Protein AF-A0A1E3VJV7-F1 (afdb_monomer)

Secondary structure (DSSP, 8-state):
----TT----S-----TT--EE--GGG---HHHHHHHHHTT-EE---SEE--TT-TT--HHHHHHHHHHH--TTPPEE---SS--SSHHHHHHHHHHHHHHTT-----HHHHHHHS-----SS--SSSTTTHHHHHHHHHHHHHTT-

InterPro domains:
  IPR011330 Glycoside hydrolase/deacetylase, beta/alpha-barrel [SSF88713] (11-113)
  IPR050248 Polysaccharide deacetylase, ArnD subfamily [PTHR10587] (18-115)

Nearest PDB structures (foldseek):
  4m1b-assembly2_B  TM=9.681E-01  e=5.100E-05  Bacillus anthracis
  6hm9-assembly1_A  TM=9.323E-01  e=8.850E-04  Bacillus anthracis
  7bkf-assembly1_A  TM=9.443E-01  e=1.470E-03  Bacillus anthracis
  6hpa-assembly1_A  TM=9.318E-01  e=1.778E-03  Bacillus anthracis
  7ax7-assembly1_A  TM=8.873E-01  e=5.568E-03  uncultured bacterium

Radius of gyration: 17.85 Å; Cα contacts (8 Å, |Δi|>4): 142; chains: 1; bounding box: 50×50×34 Å

pLDDT: mean 84.99, std 18.43, range [36.88, 98.75]

Foldseek 3Di:
DDDDPPPDPDDDPDPDPDAAEDEDVVLADDLVRCVVCVVVNHDYDDFAQELVQLDLPQALCNSLCSCQVRDDQLGGYDADPPVSRNNPVVNCVNNVVVVVVVVDDDDDPVVSVVVDPDDDESGTDHNDHPHNVVVVVVVVVVVVVVD

Organism: NCBI:txid1774970

Mean predicted aligned error: 8.96 Å

Structure (mmCIF, N/CA/C/O backbone):
data_AF-A0A1E3VJV7-F1
#
_entry.id   AF-A0A1E3VJV7-F1
#
loop_
_atom_site.group_PDB
_atom_site.id
_atom_site.type_symbol
_atom_site.label_atom_id
_atom_site.label_alt_id
_atom_site.label_comp_id
_atom_site.label_asym_id
_atom_site.label_entity_id
_atom_site.label_seq_id
_atom_site.pdbx_PDB_ins_code
_atom_site.Cartn_x
_atom_site.Cartn_y
_atom_site.Cartn_z
_atom_site.occupancy
_atom_site.B_iso_or_equiv
_atom_site.auth_seq_id
_atom_site.auth_comp_id
_atom_site.auth_asym_id
_atom_site.auth_atom_id
_atom_site.pdbx_PDB_model_num
ATOM 1 N N . MET A 1 1 ? 33.283 9.621 -15.900 1.00 36.88 1 MET A N 1
ATOM 2 C CA . MET A 1 1 ? 33.345 8.891 -14.614 1.00 36.88 1 MET A CA 1
ATOM 3 C C . MET A 1 1 ? 31.935 8.811 -14.047 1.00 36.88 1 MET A C 1
ATOM 5 O O . MET A 1 1 ? 31.401 9.832 -13.629 1.00 36.88 1 MET A O 1
ATOM 9 N N . ALA A 1 2 ? 31.288 7.648 -14.140 1.00 39.25 2 ALA A N 1
ATOM 10 C CA . ALA A 1 2 ? 29.949 7.443 -13.594 1.00 39.25 2 ALA A CA 1
ATOM 11 C C . ALA A 1 2 ? 30.058 7.299 -12.070 1.00 39.25 2 ALA A C 1
ATOM 13 O O . ALA A 1 2 ? 30.738 6.399 -11.583 1.00 39.25 2 ALA A O 1
ATOM 14 N N . LYS A 1 3 ? 29.441 8.212 -11.316 1.00 41.03 3 LYS A N 1
ATOM 15 C CA . LYS A 1 3 ? 29.332 8.079 -9.861 1.00 41.03 3 LYS A CA 1
ATOM 16 C C . LYS A 1 3 ? 2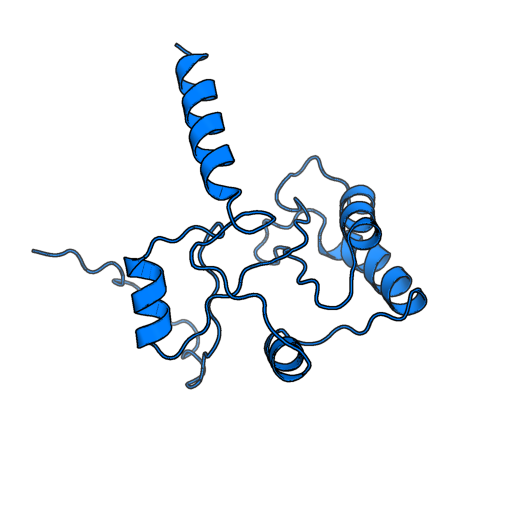8.334 6.956 -9.573 1.00 41.03 3 LYS A C 1
ATOM 18 O O . LYS A 1 3 ? 27.160 7.084 -9.905 1.00 41.03 3 LYS A O 1
ATOM 23 N N . SER A 1 4 ? 28.833 5.855 -9.018 1.00 46.75 4 SER A N 1
ATOM 24 C CA . SER A 1 4 ? 28.026 4.751 -8.494 1.00 46.75 4 SER A CA 1
ATOM 25 C C . SER A 1 4 ? 27.068 5.280 -7.423 1.00 46.75 4 SER A C 1
ATOM 27 O O . SER A 1 4 ? 27.500 5.938 -6.478 1.00 46.75 4 SER A O 1
ATOM 29 N N . CYS A 1 5 ? 25.772 5.002 -7.574 1.00 56.25 5 CYS A N 1
ATOM 30 C CA . CYS A 1 5 ? 24.733 5.393 -6.617 1.00 56.25 5 CYS A CA 1
ATOM 31 C C . CYS A 1 5 ? 24.672 4.489 -5.371 1.00 56.25 5 CYS A C 1
ATOM 33 O O . CYS A 1 5 ? 23.790 4.682 -4.543 1.00 56.25 5 CYS A O 1
ATOM 35 N N . ALA A 1 6 ? 25.576 3.515 -5.228 1.00 55.53 6 ALA A N 1
ATOM 36 C CA . ALA A 1 6 ? 25.526 2.512 -4.161 1.00 55.53 6 ALA A CA 1
ATOM 37 C C . ALA A 1 6 ? 26.739 2.562 -3.214 1.00 55.53 6 ALA A C 1
ATOM 39 O O . ALA A 1 6 ? 27.137 1.544 -2.656 1.00 55.53 6 ALA A O 1
ATOM 40 N 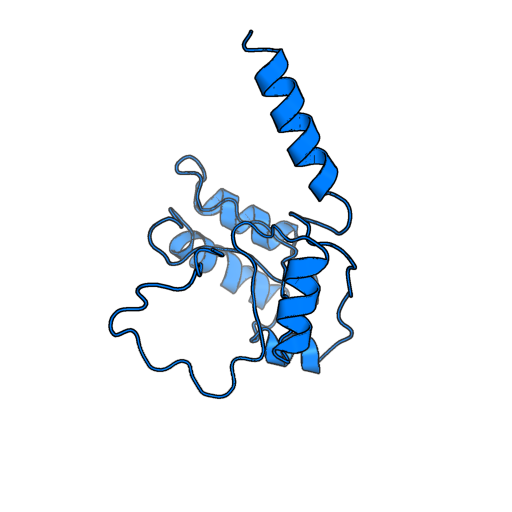N . ALA A 1 7 ? 27.370 3.725 -3.040 1.00 44.44 7 ALA A N 1
ATOM 41 C CA . ALA A 1 7 ? 28.451 3.863 -2.069 1.00 44.44 7 ALA A CA 1
ATOM 42 C C . ALA A 1 7 ? 27.876 4.197 -0.682 1.00 44.44 7 ALA A C 1
ATOM 44 O O . ALA A 1 7 ? 27.385 5.307 -0.476 1.00 44.44 7 ALA A O 1
ATOM 45 N N . ASN A 1 8 ? 28.002 3.230 0.236 1.00 44.34 8 ASN A N 1
ATOM 46 C CA . ASN A 1 8 ? 27.685 3.243 1.676 1.00 44.34 8 ASN A CA 1
ATOM 47 C C . ASN A 1 8 ? 26.370 2.557 2.083 1.00 44.34 8 ASN A C 1
ATOM 49 O O . ASN A 1 8 ? 25.504 3.164 2.708 1.00 44.34 8 ASN A O 1
ATOM 53 N N . LEU A 1 9 ? 26.266 1.253 1.813 1.00 50.75 9 LEU A N 1
ATOM 54 C CA . LEU A 1 9 ? 25.499 0.349 2.675 1.00 50.75 9 LEU A CA 1
ATOM 55 C C . LEU A 1 9 ? 26.442 -0.119 3.794 1.00 50.75 9 LEU A C 1
ATOM 57 O O . LEU A 1 9 ? 27.119 -1.134 3.663 1.00 50.75 9 LEU A O 1
ATOM 61 N N . ALA A 1 10 ? 26.567 0.684 4.850 1.00 47.00 10 ALA A N 1
ATOM 62 C CA . ALA A 1 10 ? 27.172 0.217 6.093 1.00 47.00 10 ALA A CA 1
ATOM 63 C C . ALA A 1 10 ? 26.252 -0.848 6.715 1.00 47.00 10 ALA A C 1
ATOM 65 O O . ALA A 1 10 ? 25.040 -0.653 6.721 1.00 47.00 10 ALA A O 1
ATOM 66 N N . GLU A 1 11 ? 26.849 -1.956 7.168 1.00 48.31 11 GLU A N 1
ATOM 67 C CA . GLU A 1 11 ? 26.302 -3.054 7.990 1.00 48.31 11 GLU A CA 1
ATOM 68 C C . GLU A 1 11 ? 24.795 -2.988 8.293 1.00 48.31 11 GLU A C 1
ATOM 70 O O . GLU A 1 11 ? 24.347 -2.696 9.402 1.00 48.31 11 GLU A O 1
ATOM 75 N N . HIS A 1 12 ? 23.988 -3.317 7.294 1.00 52.16 12 HIS A N 1
ATOM 76 C CA . HIS A 1 12 ? 22.587 -3.652 7.484 1.00 52.16 12 HIS A CA 1
ATOM 77 C C . HIS A 1 12 ? 22.393 -5.081 7.006 1.00 52.16 12 HIS A C 1
ATOM 79 O O . HIS A 1 12 ? 23.048 -5.487 6.046 1.00 52.16 12 HIS A O 1
ATOM 85 N N . ALA A 1 13 ? 21.567 -5.824 7.755 1.00 56.09 13 ALA A N 1
ATOM 86 C CA . ALA A 1 13 ? 21.289 -7.249 7.604 1.00 56.09 13 ALA A CA 1
ATOM 87 C C . ALA A 1 13 ? 21.461 -7.707 6.156 1.00 56.09 13 ALA A C 1
ATOM 89 O O . ALA A 1 13 ? 20.866 -7.108 5.257 1.00 56.09 13 ALA A 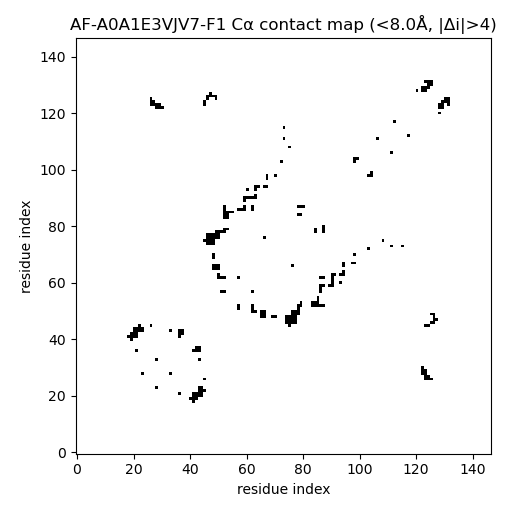O 1
ATOM 90 N N . THR A 1 14 ? 22.290 -8.735 5.956 1.00 52.53 14 THR A N 1
ATOM 91 C CA . THR A 1 14 ? 22.449 -9.399 4.663 1.00 52.53 14 THR A CA 1
ATOM 92 C C . THR A 1 14 ? 21.071 -9.524 4.017 1.00 52.53 14 THR A C 1
ATOM 94 O O . THR A 1 14 ? 20.176 -10.106 4.644 1.00 52.53 14 THR A O 1
ATOM 97 N N . PRO A 1 15 ? 20.849 -8.912 2.834 1.00 58.41 15 PRO A N 1
ATOM 98 C CA . PRO A 1 15 ? 19.601 -9.085 2.117 1.00 58.41 15 PRO A CA 1
ATOM 99 C C . PRO A 1 15 ? 19.327 -10.581 2.043 1.00 58.41 15 PRO A C 1
ATOM 101 O O . PRO A 1 15 ? 20.222 -11.349 1.697 1.00 58.41 15 PRO A O 1
ATOM 104 N N . GLN A 1 16 ? 18.131 -10.997 2.456 1.00 58.41 16 GLN A N 1
ATOM 105 C CA . GLN A 1 16 ? 17.713 -12.381 2.271 1.00 58.41 16 GLN A CA 1
ATOM 106 C C . GLN A 1 16 ? 17.944 -12.733 0.801 1.00 58.41 16 GLN A C 1
ATOM 108 O O . GLN A 1 16 ? 17.568 -11.950 -0.071 1.00 58.41 16 GLN A O 1
ATOM 113 N N . GLU A 1 17 ? 18.604 -13.863 0.553 1.00 58.34 17 GLU A N 1
ATOM 114 C CA . GLU A 1 17 ? 19.166 -14.230 -0.757 1.00 58.34 17 GLU A CA 1
ATOM 115 C C . GLU A 1 17 ? 18.110 -14.314 -1.886 1.00 58.34 17 GLU A C 1
ATOM 117 O O . GLU A 1 17 ? 18.479 -14.369 -3.050 1.00 58.34 17 GLU A O 1
ATOM 122 N N . ASP A 1 18 ? 16.812 -14.200 -1.572 1.00 76.12 18 ASP A N 1
ATOM 123 C CA . ASP A 1 18 ? 15.694 -14.328 -2.513 1.00 76.12 18 ASP A CA 1
ATOM 124 C C . ASP A 1 18 ? 14.674 -13.167 -2.426 1.00 76.12 18 ASP A C 1
ATOM 126 O O . ASP A 1 18 ? 13.459 -13.374 -2.339 1.00 76.12 18 ASP A O 1
ATOM 130 N N . LEU A 1 19 ? 15.126 -11.907 -2.427 1.00 87.00 19 LEU A N 1
ATOM 131 C CA . LEU A 1 19 ? 14.204 -10.770 -2.577 1.00 87.00 19 LEU A CA 1
ATOM 132 C C . LEU A 1 19 ? 13.593 -10.761 -3.985 1.00 87.00 19 LEU A C 1
ATOM 134 O O . LEU A 1 19 ? 14.227 -10.306 -4.931 1.00 87.00 19 LEU A O 1
ATOM 138 N N . THR A 1 20 ? 12.340 -11.198 -4.109 1.00 93.12 20 THR A N 1
ATOM 139 C CA . THR A 1 20 ? 11.612 -11.294 -5.391 1.00 93.12 20 THR A CA 1
ATOM 140 C C . THR A 1 20 ? 10.705 -10.100 -5.687 1.00 93.12 20 THR A C 1
ATOM 142 O O . THR A 1 20 ? 10.220 -9.953 -6.807 1.00 93.12 20 THR A O 1
ATOM 145 N N . LEU A 1 21 ? 10.462 -9.224 -4.709 1.00 95.50 21 LEU A N 1
ATOM 146 C CA . LEU A 1 21 ? 9.556 -8.080 -4.835 1.00 95.50 21 LEU A CA 1
ATOM 147 C C . LEU A 1 21 ? 10.293 -6.773 -4.538 1.00 95.50 21 LEU A C 1
ATOM 149 O O . LEU A 1 21 ? 11.059 -6.683 -3.580 1.00 95.50 21 LEU A O 1
ATOM 153 N N . MET A 1 22 ? 10.002 -5.734 -5.317 1.00 95.75 22 MET A N 1
ATOM 154 C CA . MET A 1 22 ? 10.571 -4.398 -5.155 1.00 95.75 22 MET A CA 1
ATOM 155 C C . MET A 1 22 ? 9.475 -3.339 -5.234 1.00 95.75 22 MET A C 1
ATOM 157 O O . MET A 1 22 ? 8.571 -3.422 -6.058 1.00 95.75 22 MET A O 1
ATOM 161 N N . ARG A 1 23 ? 9.565 -2.289 -4.416 1.00 95.56 23 ARG A N 1
ATOM 162 C CA . ARG A 1 23 ? 8.690 -1.113 -4.512 1.00 95.56 23 ARG A CA 1
ATOM 163 C C . ARG A 1 23 ? 9.537 0.135 -4.684 1.00 95.56 23 ARG A C 1
ATOM 165 O O . ARG A 1 23 ? 10.411 0.415 -3.866 1.00 95.56 23 ARG A O 1
ATOM 172 N N . PHE A 1 24 ? 9.261 0.909 -5.730 1.00 95.19 24 PHE A N 1
ATOM 173 C CA . PHE A 1 24 ? 9.984 2.154 -5.957 1.00 95.19 24 PHE A CA 1
ATOM 174 C C . PHE A 1 24 ? 9.650 3.201 -4.887 1.00 95.19 24 PHE A C 1
ATOM 176 O O . PHE A 1 24 ? 8.477 3.368 -4.530 1.00 95.19 24 PHE A O 1
ATOM 183 N N . PRO A 1 25 ? 10.644 3.977 -4.416 1.00 92.69 25 PRO A N 1
ATOM 184 C CA . PRO A 1 25 ? 10.387 5.165 -3.616 1.00 92.69 25 PRO A CA 1
ATOM 185 C C . PRO A 1 25 ? 9.385 6.087 -4.316 1.00 92.69 25 PRO A C 1
ATOM 187 O O . PRO A 1 25 ? 9.498 6.351 -5.514 1.00 92.69 25 PRO A O 1
ATOM 190 N N . TYR A 1 26 ? 8.404 6.580 -3.558 1.00 89.19 26 TYR A N 1
ATOM 191 C CA . TYR A 1 26 ? 7.315 7.430 -4.058 1.00 89.19 26 TYR A CA 1
ATOM 192 C C . TYR A 1 26 ? 6.440 6.798 -5.157 1.00 89.19 26 TYR A C 1
ATOM 194 O O . TYR A 1 26 ? 5.673 7.520 -5.787 1.00 89.19 26 TYR A O 1
ATOM 202 N N . GLY A 1 27 ? 6.570 5.491 -5.429 1.00 91.19 27 GLY A N 1
ATOM 203 C CA . GLY A 1 27 ? 5.902 4.847 -6.565 1.00 91.19 27 GLY A CA 1
ATOM 204 C C . GLY A 1 27 ? 6.358 5.414 -7.911 1.00 91.19 27 GLY A C 1
ATOM 205 O O . GLY A 1 27 ? 5.613 5.381 -8.889 1.00 91.19 27 GLY A O 1
ATOM 206 N N . TRP A 1 28 ? 7.558 6.008 -7.972 1.00 90.94 28 TRP A N 1
ATOM 207 C CA . TRP A 1 28 ? 8.044 6.672 -9.177 1.00 90.94 28 TRP A CA 1
ATOM 208 C C . TRP A 1 28 ? 9.118 5.851 -9.874 1.00 90.94 28 TRP A C 1
ATOM 210 O O . TRP A 1 28 ? 10.119 5.460 -9.277 1.00 90.94 28 TRP A O 1
ATOM 220 N N . CYS A 1 29 ? 8.922 5.624 -11.168 1.00 91.38 29 CYS A N 1
ATOM 221 C CA . CYS A 1 29 ? 9.835 4.859 -11.997 1.00 91.38 29 CYS A CA 1
ATOM 222 C C . CYS A 1 29 ? 9.826 5.375 -13.438 1.00 91.38 29 CYS A C 1
ATOM 224 O O . CYS A 1 29 ? 8.967 6.162 -13.838 1.00 91.38 29 CYS A O 1
ATOM 226 N N . ASN A 1 30 ? 10.795 4.916 -14.222 1.00 91.31 30 ASN A N 1
ATOM 227 C CA . ASN A 1 30 ? 10.821 5.050 -15.672 1.00 91.31 30 ASN A CA 1
ATOM 228 C C . ASN A 1 30 ? 11.148 3.690 -16.309 1.00 91.31 30 ASN A C 1
ATOM 230 O O . ASN A 1 30 ? 11.442 2.722 -15.607 1.00 91.31 30 ASN A O 1
ATOM 234 N N . ALA A 1 31 ? 11.126 3.617 -17.641 1.00 92.25 31 ALA A N 1
ATOM 235 C CA . ALA A 1 31 ? 11.388 2.369 -18.361 1.00 92.25 31 ALA A CA 1
ATOM 236 C C . ALA A 1 31 ? 12.739 1.734 -17.985 1.00 92.25 31 ALA A C 1
ATOM 238 O O . ALA A 1 31 ? 12.825 0.525 -17.797 1.00 92.25 31 ALA A O 1
ATOM 239 N N . LYS A 1 32 ? 13.787 2.549 -17.797 1.00 94.81 32 LYS A N 1
ATOM 240 C CA . LYS A 1 32 ? 15.117 2.052 -17.425 1.00 94.81 32 LYS A CA 1
ATOM 241 C C . LYS A 1 32 ? 15.124 1.430 -16.028 1.00 94.81 32 LYS A C 1
ATOM 243 O O . LYS A 1 32 ? 15.742 0.390 -15.834 1.00 94.81 32 LYS A O 1
ATOM 248 N N . SER A 1 33 ? 14.465 2.058 -15.055 1.00 94.50 33 SER A N 1
ATOM 249 C CA . SER A 1 33 ? 14.410 1.519 -13.696 1.00 94.50 33 SER A CA 1
ATOM 250 C C . SER A 1 33 ? 13.529 0.272 -13.611 1.00 94.50 33 SER A C 1
ATOM 252 O O . SER A 1 33 ? 13.881 -0.649 -12.887 1.00 94.50 33 SER A O 1
ATOM 254 N N . LEU A 1 34 ? 12.425 0.217 -14.367 1.00 94.56 34 LEU A N 1
ATOM 255 C CA . LEU A 1 34 ? 11.595 -0.989 -14.474 1.00 94.56 34 LEU A CA 1
ATOM 256 C C . LEU A 1 34 ? 12.374 -2.158 -15.085 1.00 94.56 34 LEU A C 1
ATOM 258 O O . LEU A 1 34 ? 12.339 -3.248 -14.527 1.00 94.56 34 LEU A O 1
ATOM 262 N N . SER A 1 35 ? 13.128 -1.912 -16.165 1.00 94.69 35 SER A N 1
ATOM 263 C CA . SER A 1 35 ? 14.010 -2.925 -16.763 1.00 94.69 35 SER A CA 1
ATOM 264 C C . SER A 1 35 ? 15.008 -3.457 -15.744 1.00 94.69 35 SER A C 1
ATOM 266 O O . SER A 1 35 ? 15.128 -4.660 -15.598 1.00 94.69 35 SER A O 1
ATOM 268 N N . ALA A 1 36 ? 15.656 -2.580 -14.972 1.00 95.62 36 ALA A N 1
ATOM 269 C CA . ALA A 1 36 ? 16.633 -3.009 -13.973 1.00 95.62 36 ALA A CA 1
ATOM 270 C C . ALA A 1 36 ? 16.030 -3.907 -12.876 1.00 95.62 36 ALA A C 1
ATOM 272 O O . ALA A 1 36 ? 16.699 -4.821 -12.406 1.00 95.62 36 ALA A O 1
ATOM 273 N N . VAL A 1 37 ? 14.778 -3.661 -12.468 1.00 95.19 37 VAL A N 1
ATOM 274 C CA . VAL A 1 37 ? 14.059 -4.526 -11.515 1.00 95.19 37 VAL A CA 1
ATOM 275 C C . VAL A 1 37 ? 13.742 -5.883 -12.151 1.00 95.19 37 VAL A C 1
ATOM 277 O O . VAL A 1 37 ? 13.964 -6.912 -11.520 1.00 95.19 37 VAL A O 1
ATOM 280 N N . ALA A 1 38 ? 13.304 -5.900 -13.412 1.00 92.88 38 ALA A N 1
ATOM 281 C CA . ALA A 1 38 ? 13.052 -7.143 -14.141 1.00 92.88 38 ALA A CA 1
ATOM 282 C C . ALA A 1 38 ? 14.337 -7.964 -14.366 1.00 92.88 38 ALA A C 1
ATOM 284 O O . ALA A 1 38 ? 14.337 -9.170 -14.136 1.00 92.88 38 ALA A O 1
ATOM 285 N N . ASP A 1 39 ? 15.443 -7.312 -14.741 1.00 95.56 39 ASP A N 1
ATOM 286 C CA . ASP A 1 39 ? 16.758 -7.939 -14.944 1.00 95.56 39 ASP A CA 1
ATOM 287 C C . ASP A 1 39 ? 17.313 -8.545 -13.642 1.00 95.56 39 ASP A C 1
ATOM 289 O O . ASP A 1 39 ? 18.063 -9.518 -13.675 1.00 95.56 39 ASP A O 1
ATOM 293 N N . ALA A 1 40 ? 16.918 -7.996 -12.488 1.00 93.75 40 ALA A N 1
ATOM 294 C CA . ALA A 1 40 ? 17.229 -8.537 -11.167 1.00 93.75 40 ALA A CA 1
ATOM 295 C C . ALA A 1 40 ? 16.308 -9.701 -10.745 1.00 93.75 40 ALA A C 1
ATOM 297 O O . ALA A 1 40 ? 16.414 -10.179 -9.618 1.00 93.75 40 ALA A O 1
ATOM 298 N N . GLY A 1 41 ? 15.388 -10.145 -11.610 1.00 93.38 41 GLY A N 1
ATOM 299 C CA . GLY A 1 41 ? 14.430 -11.210 -11.303 1.00 93.38 41 GLY A CA 1
ATOM 300 C C . GLY A 1 41 ? 13.322 -10.786 -10.335 1.00 93.38 41 GLY A C 1
ATOM 301 O O . GLY A 1 41 ? 12.701 -11.639 -9.703 1.00 93.38 41 GLY A O 1
ATOM 302 N N . GLN A 1 42 ? 13.079 -9.480 -10.194 1.00 95.00 42 GLN A N 1
ATOM 303 C CA . GLN A 1 42 ? 12.119 -8.929 -9.241 1.00 95.00 42 GLN A CA 1
ATOM 304 C C . GLN A 1 42 ? 10.846 -8.420 -9.921 1.00 95.00 42 GLN A C 1
ATOM 306 O O . GLN A 1 42 ? 10.853 -7.973 -11.069 1.00 95.00 42 GLN A O 1
ATOM 311 N N . LEU A 1 43 ? 9.746 -8.405 -9.168 1.00 94.44 43 LEU A N 1
ATOM 312 C CA . LEU A 1 43 ? 8.497 -7.756 -9.560 1.00 94.44 43 LEU A CA 1
ATOM 313 C C . LEU A 1 43 ? 8.358 -6.391 -8.885 1.00 94.44 43 LEU A C 1
ATOM 315 O O . LEU A 1 43 ? 8.453 -6.271 -7.662 1.00 94.44 43 LEU A O 1
ATOM 319 N N . ALA A 1 44 ? 8.091 -5.358 -9.686 1.00 95.81 44 ALA A N 1
ATOM 320 C CA . ALA A 1 44 ? 7.775 -4.026 -9.186 1.00 95.81 44 ALA A CA 1
ATOM 321 C C . ALA A 1 44 ? 6.323 -3.976 -8.678 1.00 95.81 44 ALA A C 1
ATOM 323 O O . ALA A 1 44 ? 5.384 -4.103 -9.461 1.00 95.81 44 ALA A O 1
ATOM 324 N N . ILE A 1 45 ? 6.136 -3.759 -7.375 1.00 96.62 45 ILE A N 1
ATOM 325 C CA . ILE A 1 45 ? 4.830 -3.778 -6.711 1.00 96.62 45 ILE A CA 1
ATOM 326 C C . ILE A 1 45 ? 4.380 -2.369 -6.332 1.00 96.62 45 ILE A C 1
ATOM 328 O O . ILE A 1 45 ? 5.001 -1.687 -5.510 1.00 96.62 45 ILE A O 1
ATOM 332 N N . GLN A 1 46 ? 3.239 -1.982 -6.893 1.00 95.56 46 GLN A N 1
ATOM 333 C CA . GLN A 1 46 ? 2.509 -0.759 -6.574 1.00 95.56 46 GLN A CA 1
ATOM 334 C C . GLN A 1 46 ? 1.467 -1.015 -5.470 1.00 95.56 46 GLN A C 1
ATOM 336 O O . GLN A 1 46 ? 1.665 -1.869 -4.601 1.00 95.56 46 GLN A O 1
ATOM 341 N N . TRP A 1 47 ? 0.410 -0.214 -5.433 1.00 96.12 47 TRP A N 1
ATOM 342 C CA . TRP A 1 47 ? -0.696 -0.320 -4.490 1.00 96.12 47 TRP A CA 1
ATOM 343 C C . TRP A 1 47 ? -1.966 0.255 -5.123 1.00 96.12 47 TRP A C 1
ATOM 345 O O . TRP A 1 47 ? -1.884 0.953 -6.132 1.00 96.12 47 TRP A O 1
ATOM 355 N N . ASP A 1 48 ? -3.106 0.003 -4.489 1.00 93.31 48 ASP A N 1
ATOM 356 C CA . ASP A 1 48 ? -4.426 0.467 -4.927 1.00 93.31 48 ASP A CA 1
ATOM 357 C C . ASP A 1 48 ? -4.971 1.536 -3.975 1.00 93.31 48 ASP A C 1
ATOM 359 O O . ASP A 1 48 ? -5.524 2.547 -4.396 1.00 93.31 48 ASP A O 1
ATOM 363 N N . ILE A 1 49 ? -4.777 1.343 -2.665 1.00 95.56 49 ILE A N 1
ATOM 364 C CA . ILE A 1 49 ? -5.391 2.183 -1.631 1.00 95.56 49 ILE A CA 1
ATOM 365 C C . ILE A 1 49 ? -4.321 3.003 -0.915 1.00 95.56 49 ILE A C 1
ATOM 367 O O . ILE A 1 49 ? -3.537 2.474 -0.121 1.00 95.56 49 ILE A O 1
ATOM 371 N N . VAL A 1 50 ? -4.329 4.317 -1.151 1.00 95.19 50 VAL A N 1
ATOM 372 C CA . VAL A 1 50 ? -3.441 5.282 -0.491 1.00 95.19 50 VAL A CA 1
ATOM 373 C C . VAL A 1 50 ? -4.023 5.725 0.848 1.00 95.19 50 VAL A C 1
ATOM 375 O O . VAL A 1 50 ? -5.061 6.379 0.902 1.00 95.19 50 VAL A O 1
ATOM 378 N N . THR A 1 51 ? -3.332 5.420 1.950 1.00 95.81 51 THR A N 1
ATOM 379 C CA . THR A 1 51 ? -3.785 5.822 3.297 1.00 95.81 51 THR A CA 1
ATOM 380 C 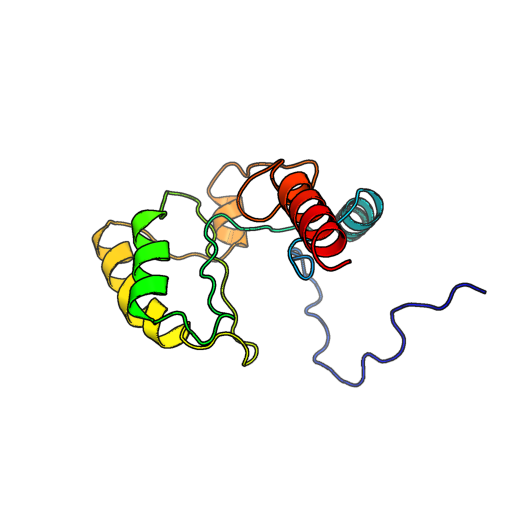C . THR A 1 51 ? -3.639 7.315 3.576 1.00 95.81 51 THR A C 1
ATOM 382 O O . THR A 1 51 ? -4.396 7.856 4.378 1.00 95.81 51 THR A O 1
ATOM 385 N N . GLY A 1 52 ? -2.654 7.977 2.958 1.00 94.06 52 GLY A N 1
ATOM 386 C CA . GLY A 1 52 ? -2.293 9.363 3.270 1.00 94.06 52 GLY A CA 1
ATOM 387 C C . GLY A 1 52 ? -1.652 9.534 4.653 1.00 94.06 52 GLY A C 1
ATOM 388 O O . GLY A 1 52 ? -1.549 10.655 5.145 1.00 94.06 52 GLY A O 1
ATOM 389 N N . ASP A 1 53 ? -1.202 8.443 5.279 1.00 96.44 53 ASP A N 1
ATOM 390 C CA . ASP A 1 53 ? -0.654 8.428 6.635 1.00 96.44 53 ASP A CA 1
ATOM 391 C C . ASP A 1 53 ? 0.602 9.287 6.909 1.00 96.44 53 ASP A C 1
ATOM 393 O O . ASP A 1 53 ? 0.858 9.529 8.097 1.00 96.44 53 ASP A O 1
ATOM 397 N N . PRO A 1 54 ? 1.360 9.822 5.918 1.00 94.81 54 PRO A N 1
ATOM 398 C CA . PRO A 1 54 ? 2.412 10.792 6.211 1.00 94.81 54 PRO A CA 1
ATOM 399 C C . PRO A 1 54 ? 1.884 12.182 6.586 1.00 94.81 54 PRO A C 1
ATOM 401 O O . PRO A 1 54 ? 2.640 12.979 7.146 1.00 94.81 54 PRO A O 1
ATOM 404 N N . ASP A 1 55 ? 0.621 12.499 6.274 1.00 95.44 55 ASP A N 1
ATOM 405 C CA . ASP A 1 55 ? 0.002 13.781 6.619 1.00 95.44 55 ASP A CA 1
ATOM 406 C C . ASP A 1 55 ? -0.316 13.839 8.130 1.00 95.44 55 ASP A C 1
ATOM 408 O O . ASP A 1 55 ? -1.177 13.094 8.610 1.00 95.44 55 ASP A O 1
ATOM 412 N N . PRO A 1 56 ? 0.327 14.735 8.908 1.00 92.25 56 PRO A N 1
ATOM 413 C CA . PRO A 1 56 ? 0.071 14.858 10.342 1.00 92.25 56 PRO A CA 1
ATOM 414 C C . PRO A 1 56 ? -1.341 15.355 10.684 1.00 92.25 56 PRO A C 1
ATOM 416 O O . PRO A 1 56 ? -1.780 15.169 11.817 1.00 92.25 56 PRO A O 1
ATOM 419 N N . GLY A 1 57 ? -2.059 15.971 9.740 1.00 95.38 57 GLY A N 1
ATOM 420 C CA . GLY A 1 57 ? -3.442 16.414 9.927 1.00 95.38 57 GLY A CA 1
ATOM 421 C C . GLY A 1 57 ? -4.484 15.307 9.733 1.00 95.38 57 GLY A C 1
ATOM 422 O O . GLY A 1 57 ? -5.672 15.523 9.993 1.00 95.38 57 GLY A O 1
ATOM 423 N N . LEU A 1 58 ? -4.079 14.122 9.268 1.00 96.50 58 LEU A N 1
ATOM 424 C CA . LEU A 1 58 ? -5.000 13.041 8.941 1.00 96.50 58 LEU A CA 1
ATOM 425 C C . LEU A 1 58 ? -5.252 12.145 10.159 1.00 96.50 58 LEU A C 1
ATOM 427 O O . LEU A 1 58 ? -4.348 11.485 10.666 1.00 96.50 58 LEU A O 1
ATOM 431 N N . SER A 1 59 ? -6.496 12.105 10.641 1.00 98.00 59 SER A N 1
ATOM 432 C CA . SER A 1 59 ? -6.857 11.294 11.809 1.00 98.00 59 SER A CA 1
ATOM 433 C C . SER A 1 59 ? -6.919 9.798 11.486 1.00 98.00 59 SER A C 1
ATOM 435 O O . SER A 1 59 ? -7.282 9.403 10.376 1.00 98.00 59 SER A O 1
ATOM 437 N N . ALA A 1 60 ? -6.675 8.952 12.493 1.00 98.38 60 ALA A N 1
ATOM 438 C CA . ALA A 1 60 ? -6.799 7.496 12.376 1.00 98.38 60 ALA A CA 1
ATOM 439 C C . ALA A 1 60 ? -8.164 7.052 11.816 1.00 98.38 60 ALA A C 1
ATOM 441 O O . ALA A 1 60 ? -8.232 6.169 10.968 1.00 98.38 60 ALA A O 1
ATOM 442 N N . LYS A 1 61 ? -9.255 7.717 12.226 1.00 98.50 61 LYS A N 1
ATOM 443 C CA . LYS A 1 61 ? -10.612 7.447 11.720 1.00 98.50 61 LYS A CA 1
ATOM 444 C C . LYS A 1 61 ? -10.752 7.748 10.227 1.00 98.50 61 LYS A C 1
ATOM 446 O O . LYS A 1 61 ? -11.411 6.993 9.523 1.00 98.50 61 LYS A O 1
ATOM 451 N N . ARG A 1 62 ? -10.147 8.840 9.740 1.00 98.25 62 ARG A N 1
ATOM 452 C CA . ARG A 1 62 ? -10.174 9.186 8.310 1.00 98.25 62 ARG A CA 1
ATOM 453 C C . ARG A 1 62 ? -9.367 8.192 7.481 1.00 98.25 62 ARG A C 1
ATOM 455 O O . ARG A 1 62 ? -9.853 7.778 6.436 1.00 98.25 62 ARG A O 1
ATOM 462 N N . ILE A 1 63 ? -8.197 7.778 7.971 1.00 98.56 63 ILE A N 1
ATOM 463 C CA . ILE A 1 63 ? -7.384 6.739 7.322 1.00 98.56 63 ILE A CA 1
ATOM 464 C C . ILE A 1 63 ? -8.158 5.417 7.275 1.00 98.56 63 ILE A C 1
ATOM 466 O O . ILE A 1 63 ? -8.300 4.827 6.210 1.00 98.56 63 ILE A O 1
ATOM 470 N N . ALA A 1 64 ? -8.717 4.977 8.406 1.00 98.69 64 ALA A N 1
ATOM 471 C CA . ALA A 1 64 ? -9.489 3.740 8.477 1.00 98.69 64 ALA A CA 1
ATOM 472 C C . ALA A 1 64 ? -10.702 3.766 7.539 1.00 98.69 64 ALA A C 1
ATOM 474 O O . ALA A 1 64 ? -10.948 2.793 6.833 1.00 98.69 64 ALA A O 1
ATOM 475 N N . LYS A 1 65 ? -11.418 4.897 7.480 1.00 98.25 65 LYS A N 1
ATOM 476 C CA . LYS A 1 65 ? -12.521 5.091 6.537 1.00 98.25 65 LYS A CA 1
ATOM 477 C C . LYS A 1 65 ? -12.055 4.969 5.085 1.00 98.25 65 LYS A C 1
ATOM 479 O O . LYS A 1 65 ? -12.687 4.252 4.325 1.00 98.25 65 LYS A O 1
ATOM 484 N N . ALA A 1 66 ? -10.945 5.610 4.717 1.00 97.31 66 ALA A N 1
ATOM 485 C CA . ALA A 1 66 ? -10.399 5.510 3.364 1.00 97.31 66 ALA A CA 1
ATOM 486 C C . ALA A 1 66 ? -10.028 4.065 2.990 1.00 97.31 66 ALA A C 1
ATOM 488 O O . ALA A 1 66 ? -10.258 3.667 1.852 1.00 97.31 66 ALA A O 1
ATOM 489 N N . ILE A 1 67 ? -9.494 3.287 3.941 1.00 98.38 67 ILE A N 1
ATOM 490 C CA . ILE A 1 67 ? -9.191 1.864 3.742 1.00 98.38 67 ILE A CA 1
ATOM 491 C C . ILE A 1 67 ? -10.475 1.061 3.510 1.00 98.38 67 ILE A C 1
ATOM 493 O O . ILE A 1 67 ? -10.559 0.324 2.535 1.00 98.38 67 ILE A O 1
ATOM 497 N N . VAL A 1 68 ? -11.466 1.202 4.395 1.00 98.50 68 VAL A N 1
ATOM 498 C CA . VAL A 1 68 ? -12.707 0.413 4.338 1.00 98.50 68 VAL A CA 1
ATOM 499 C C . VAL A 1 68 ? -13.541 0.765 3.106 1.00 98.50 68 VAL A C 1
ATOM 501 O O . VAL A 1 68 ? -14.007 -0.135 2.418 1.00 98.50 68 VAL A O 1
ATOM 504 N N . ASP A 1 69 ? -13.692 2.053 2.788 1.00 97.94 69 ASP A N 1
ATOM 505 C CA . ASP A 1 69 ? -14.534 2.512 1.675 1.00 97.94 69 ASP A CA 1
ATOM 506 C C . ASP A 1 69 ? -14.005 2.085 0.293 1.00 97.94 69 ASP A C 1
ATOM 508 O O . ASP A 1 69 ? -14.781 1.993 -0.654 1.00 97.94 69 ASP A O 1
ATOM 512 N N . GLN A 1 70 ? -12.691 1.875 0.157 1.00 97.44 70 GLN A N 1
ATOM 513 C CA . GLN A 1 70 ? -12.038 1.550 -1.120 1.00 97.44 70 GLN A CA 1
ATOM 514 C C . GLN A 1 70 ? -11.644 0.072 -1.237 1.00 97.44 70 GLN A C 1
ATOM 516 O O . GLN A 1 70 ? -11.134 -0.349 -2.280 1.00 97.44 70 GLN A O 1
ATOM 521 N N . ALA A 1 71 ? -11.852 -0.716 -0.179 1.00 97.81 71 ALA A N 1
ATOM 522 C CA . ALA A 1 71 ? -11.493 -2.124 -0.159 1.00 97.81 71 ALA A CA 1
ATOM 523 C C . ALA A 1 71 ? -12.257 -2.913 -1.228 1.00 97.81 71 ALA A C 1
ATOM 525 O O . ALA A 1 71 ? -13.470 -2.790 -1.384 1.00 97.81 71 ALA A O 1
ATOM 526 N N . HIS A 1 72 ? -11.516 -3.750 -1.942 1.00 96.12 72 HIS A N 1
ATOM 527 C CA . HIS A 1 72 ? -12.024 -4.701 -2.920 1.00 96.12 72 HIS A CA 1
ATOM 528 C C . HIS A 1 72 ? -11.096 -5.921 -2.952 1.00 96.12 72 HIS A C 1
ATOM 530 O O . HIS A 1 72 ? -9.961 -5.871 -2.469 1.00 96.12 72 HIS A O 1
ATOM 536 N N . SER A 1 73 ? -11.576 -7.046 -3.486 1.00 96.00 73 SER A N 1
ATOM 537 C CA . SER A 1 73 ? -10.765 -8.261 -3.604 1.00 96.00 73 SER A CA 1
ATOM 538 C C . SER A 1 73 ? -9.513 -7.990 -4.438 1.00 96.00 73 SER A C 1
ATOM 540 O O . SER A 1 73 ? -9.612 -7.513 -5.563 1.00 96.00 73 SER A O 1
ATOM 542 N N . GLY A 1 74 ? -8.345 -8.298 -3.876 1.00 95.94 74 GLY A N 1
ATOM 543 C CA . GLY A 1 74 ? -7.056 -8.062 -4.527 1.00 95.94 74 GLY A CA 1
ATOM 544 C C . GLY A 1 74 ? -6.389 -6.723 -4.211 1.00 95.94 74 GLY A C 1
ATOM 545 O O . GLY A 1 74 ? -5.249 -6.530 -4.617 1.00 95.94 74 GLY A O 1
ATOM 546 N N . ALA A 1 75 ? -7.034 -5.829 -3.456 1.00 96.06 75 ALA A N 1
ATOM 547 C CA . ALA A 1 75 ? -6.464 -4.522 -3.146 1.00 96.06 75 ALA A CA 1
ATOM 548 C C . ALA A 1 75 ? -5.196 -4.605 -2.273 1.00 96.06 75 ALA A C 1
ATOM 550 O O . ALA A 1 75 ? -5.171 -5.280 -1.238 1.00 96.06 75 ALA A O 1
ATOM 551 N N . ILE A 1 76 ? -4.176 -3.82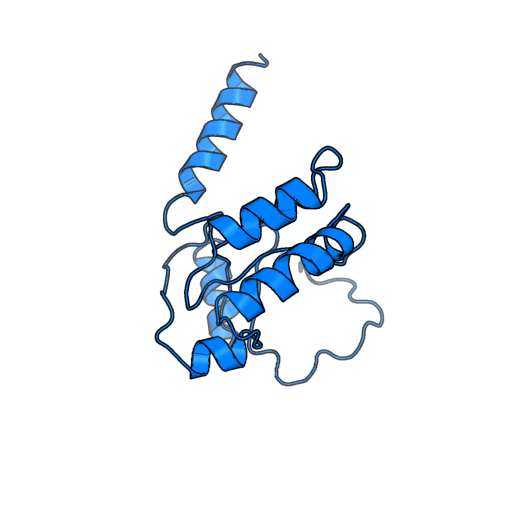2 -2.628 1.00 97.50 76 ILE A N 1
ATOM 552 C CA . ILE A 1 76 ? -2.980 -3.579 -1.815 1.00 97.50 76 ILE A CA 1
ATOM 553 C C . ILE A 1 76 ? -3.087 -2.193 -1.165 1.00 97.50 76 ILE A C 1
ATOM 555 O O . ILE A 1 76 ? -3.161 -1.165 -1.840 1.00 97.50 76 ILE A O 1
ATOM 559 N N . VAL A 1 77 ? -3.045 -2.149 0.169 1.00 97.62 77 VAL A N 1
ATOM 560 C CA . VAL A 1 77 ? -3.058 -0.902 0.954 1.00 97.62 77 VAL A CA 1
ATOM 561 C C . VAL A 1 77 ? -1.626 -0.424 1.209 1.00 97.62 77 VAL A C 1
ATOM 563 O O . VAL A 1 77 ? -0.804 -1.187 1.721 1.00 97.62 77 VAL A O 1
ATOM 566 N N . ILE A 1 78 ? -1.318 0.846 0.913 1.00 97.00 78 ILE A N 1
ATOM 567 C CA . ILE A 1 78 ? -0.022 1.458 1.253 1.00 97.00 78 ILE A CA 1
ATOM 568 C C . ILE A 1 78 ? -0.097 2.255 2.560 1.00 97.00 78 ILE A C 1
ATOM 570 O O . ILE A 1 78 ? -0.906 3.168 2.708 1.00 97.00 78 ILE A O 1
ATOM 574 N N . GLY A 1 79 ? 0.809 1.952 3.489 1.00 96.50 79 GLY A N 1
ATOM 575 C CA . GLY A 1 79 ? 1.071 2.727 4.703 1.00 96.50 79 GLY A CA 1
ATOM 576 C C . GLY A 1 79 ? 2.542 2.625 5.112 1.00 96.50 79 GLY A C 1
ATOM 577 O O . GLY A 1 79 ? 3.310 1.866 4.516 1.00 96.50 79 GLY A O 1
ATOM 578 N N . HIS A 1 80 ? 2.939 3.389 6.125 1.00 96.81 80 HIS A N 1
ATOM 579 C CA . HIS A 1 80 ? 4.326 3.567 6.537 1.00 96.81 80 HIS A CA 1
ATOM 580 C C . HIS A 1 80 ? 4.560 3.138 7.991 1.00 96.81 80 HIS A C 1
ATOM 582 O O . HIS A 1 80 ? 3.834 3.519 8.905 1.00 96.81 80 HIS A O 1
ATOM 588 N N . ALA A 1 81 ? 5.648 2.396 8.210 1.00 94.75 81 ALA A N 1
ATOM 589 C CA . ALA A 1 81 ? 6.143 1.987 9.530 1.00 94.75 81 ALA A CA 1
ATOM 590 C C . ALA A 1 81 ? 7.587 2.472 9.782 1.00 94.75 81 ALA A C 1
ATOM 592 O O . ALA A 1 81 ? 8.344 1.867 10.530 1.00 94.75 81 ALA A O 1
ATOM 593 N N . ASN A 1 82 ? 7.983 3.569 9.133 1.00 91.38 82 ASN A N 1
ATOM 594 C CA . ASN A 1 82 ? 9.329 4.157 9.182 1.00 91.38 82 ASN A CA 1
ATOM 595 C C . ASN A 1 82 ? 9.398 5.432 10.052 1.00 91.38 82 ASN A C 1
ATOM 597 O O . ASN A 1 82 ? 10.254 6.284 9.837 1.00 91.38 82 ASN A O 1
ATOM 601 N N . GLY A 1 83 ? 8.444 5.616 10.969 1.00 90.75 83 GLY A N 1
ATOM 602 C CA . GLY A 1 83 ? 8.302 6.832 11.781 1.00 90.75 83 GLY A CA 1
ATOM 603 C C . GLY A 1 83 ? 7.548 7.984 11.101 1.00 90.75 83 GLY A C 1
ATOM 604 O O . GLY A 1 83 ? 7.188 8.949 11.776 1.00 90.75 83 GLY A O 1
ATOM 605 N N . HIS A 1 84 ? 7.242 7.885 9.801 1.00 91.06 84 HIS A N 1
ATOM 606 C CA . HIS A 1 84 ? 6.416 8.875 9.102 1.00 91.06 84 HIS A CA 1
ATOM 607 C C . HIS A 1 84 ? 4.926 8.520 9.044 1.00 91.06 84 HIS A C 1
ATOM 609 O O . HIS A 1 84 ? 4.131 9.410 8.771 1.00 91.06 84 HIS A O 1
ATOM 615 N N . GLY A 1 85 ? 4.525 7.283 9.351 1.00 93.06 85 GLY A N 1
ATOM 616 C CA . GLY A 1 85 ? 3.115 6.890 9.443 1.00 93.06 85 GLY A CA 1
ATOM 617 C C . GLY A 1 85 ? 2.472 7.387 10.737 1.00 93.06 85 GLY A C 1
ATOM 618 O O . GLY A 1 85 ? 2.545 6.721 11.769 1.00 93.06 85 GLY A O 1
ATOM 619 N N . ARG A 1 86 ? 1.876 8.585 10.712 1.00 93.19 86 ARG A N 1
ATOM 620 C CA . ARG A 1 86 ? 1.471 9.315 11.930 1.00 93.19 86 ARG A CA 1
ATOM 621 C C . ARG A 1 86 ? 0.366 8.624 12.722 1.00 93.19 86 ARG A C 1
ATOM 623 O O . ARG A 1 86 ? 0.391 8.662 13.945 1.00 93.19 86 ARG A O 1
ATOM 630 N N . ASN A 1 87 ? -0.586 8.001 12.032 1.00 97.19 87 ASN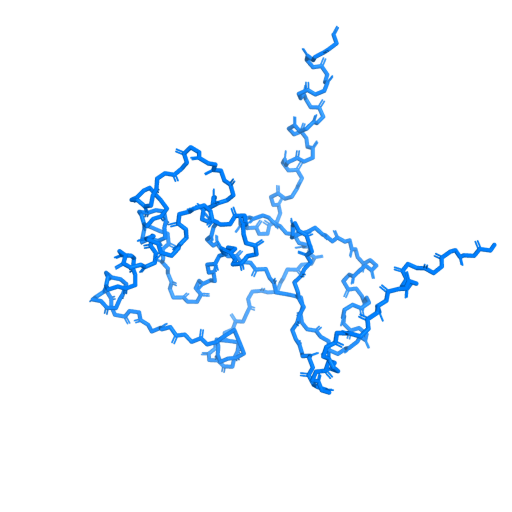 A N 1
ATOM 631 C CA . ASN A 1 87 ? -1.779 7.396 12.632 1.00 97.19 87 ASN A CA 1
ATOM 632 C C . ASN A 1 87 ? -2.073 5.988 12.083 1.00 97.19 87 ASN A C 1
ATOM 634 O O . ASN A 1 87 ? -3.183 5.479 12.229 1.00 97.19 87 ASN A O 1
ATOM 638 N N . THR A 1 88 ? -1.087 5.352 11.450 1.00 97.81 88 THR A N 1
ATOM 639 C CA . THR A 1 88 ? -1.234 4.085 10.715 1.00 97.81 88 THR A CA 1
ATOM 640 C C . THR A 1 88 ? -1.639 2.940 11.632 1.00 97.81 88 THR A C 1
ATOM 642 O O . THR A 1 88 ? -2.617 2.251 11.359 1.00 97.81 88 THR A O 1
ATOM 645 N N . ALA A 1 89 ? -0.946 2.774 12.763 1.00 97.50 89 ALA A N 1
ATOM 646 C CA . ALA A 1 89 ? -1.248 1.714 13.723 1.00 97.50 89 ALA A CA 1
ATOM 647 C C . ALA A 1 89 ? -2.672 1.840 14.294 1.00 97.50 89 ALA A C 1
ATOM 649 O O . ALA A 1 89 ? -3.418 0.862 14.323 1.00 97.50 89 ALA A O 1
ATOM 650 N N . GLU A 1 90 ? -3.079 3.050 14.689 1.00 98.31 90 GLU A N 1
ATOM 651 C CA . GLU A 1 90 ? -4.424 3.300 15.221 1.00 98.31 90 GLU A CA 1
ATOM 652 C C . GLU A 1 90 ? -5.513 3.139 14.155 1.00 98.31 90 GLU A C 1
ATOM 654 O O . GLU A 1 90 ? -6.596 2.635 14.447 1.00 98.31 90 GLU A O 1
ATOM 659 N N . ALA A 1 91 ? -5.233 3.502 12.902 1.00 98.56 91 ALA A N 1
ATOM 660 C CA . ALA A 1 91 ? -6.161 3.281 11.801 1.00 98.56 91 ALA A CA 1
ATOM 661 C C . ALA A 1 91 ? -6.364 1.787 11.506 1.00 98.56 91 ALA A C 1
ATOM 663 O O . ALA A 1 91 ? -7.496 1.348 11.305 1.00 98.56 91 ALA A O 1
ATOM 664 N N . LEU A 1 92 ? -5.290 0.988 11.525 1.00 98.38 92 LEU A N 1
ATOM 665 C CA . LEU A 1 92 ? -5.365 -0.456 11.287 1.00 98.38 92 LEU A CA 1
ATOM 666 C C . LEU A 1 92 ? -6.159 -1.188 12.377 1.00 98.38 92 LEU A C 1
ATOM 668 O O . LEU A 1 92 ? -6.913 -2.103 12.051 1.00 98.38 92 LEU A O 1
ATOM 672 N N . LYS A 1 93 ? -6.076 -0.746 13.642 1.00 98.62 93 LYS A N 1
ATOM 673 C CA . LYS A 1 93 ? -6.922 -1.268 14.736 1.00 98.62 93 LYS A CA 1
ATOM 674 C C . LYS A 1 93 ? -8.422 -1.081 14.474 1.00 98.62 93 LYS A C 1
ATOM 676 O O . LYS A 1 93 ? -9.217 -1.861 14.983 1.00 98.62 93 LYS A O 1
ATOM 681 N N . ILE A 1 94 ? -8.803 -0.071 13.688 1.00 98.75 94 ILE A N 1
ATOM 682 C CA . ILE A 1 94 ? -10.196 0.203 13.305 1.00 98.75 94 ILE A CA 1
ATOM 683 C C . ILE A 1 94 ? -10.567 -0.551 12.020 1.00 98.75 94 ILE A C 1
ATOM 685 O O . ILE A 1 94 ? -11.617 -1.184 11.957 1.00 98.75 94 ILE A O 1
ATOM 689 N N . ALA A 1 95 ? -9.718 -0.486 10.990 1.00 98.62 95 ALA A N 1
ATOM 690 C CA . ALA A 1 95 ? -10.042 -1.004 9.661 1.00 98.62 95 ALA A CA 1
ATOM 691 C C . ALA A 1 95 ? -9.998 -2.538 9.578 1.00 98.62 95 ALA A C 1
ATOM 693 O O . ALA A 1 95 ? -10.868 -3.135 8.952 1.00 98.62 95 ALA A O 1
ATOM 694 N N . ILE A 1 96 ? -9.011 -3.190 10.208 1.00 98.62 96 ILE A N 1
ATOM 695 C CA . ILE A 1 96 ? -8.820 -4.645 10.078 1.00 98.62 96 ILE A CA 1
ATOM 696 C C . ILE A 1 96 ? -10.030 -5.440 10.594 1.00 98.62 96 ILE A C 1
ATOM 698 O O . ILE A 1 96 ? -10.470 -6.330 9.866 1.00 98.62 96 ILE A O 1
ATOM 702 N N . PRO A 1 97 ? -10.592 -5.167 11.792 1.00 98.69 97 PRO A N 1
ATOM 703 C CA . PRO A 1 97 ? -11.787 -5.872 12.255 1.00 98.69 97 PRO A CA 1
ATOM 704 C C . PRO A 1 97 ? -12.956 -5.717 11.283 1.00 98.69 97 PRO A C 1
ATOM 706 O O . PRO A 1 97 ? -13.550 -6.716 10.891 1.00 98.69 97 PRO A O 1
ATOM 709 N N . LYS A 1 98 ? -13.203 -4.489 10.809 1.00 98.50 98 LYS A N 1
ATOM 710 C CA . LYS A 1 98 ? -14.290 -4.206 9.871 1.00 98.50 98 LYS A CA 1
ATOM 711 C C . LYS A 1 98 ? -14.127 -4.964 8.550 1.00 98.50 98 LYS A C 1
ATOM 713 O O . LYS A 1 98 ? -15.065 -5.590 8.081 1.00 98.50 98 LYS A O 1
ATOM 718 N N . LEU A 1 99 ? -12.919 -4.982 7.989 1.00 98.62 99 LEU A N 1
ATOM 719 C CA . LEU A 1 99 ? -12.638 -5.734 6.765 1.00 98.62 99 LEU A CA 1
ATOM 720 C C . LEU A 1 99 ? -12.780 -7.250 6.962 1.00 98.62 99 LEU A C 1
ATOM 722 O O . LEU A 1 99 ? -13.265 -7.942 6.072 1.00 98.62 99 LEU A O 1
ATOM 726 N N . LYS A 1 100 ? -12.395 -7.785 8.125 1.00 98.62 100 LYS A N 1
ATOM 727 C CA . LYS A 1 100 ? -12.620 -9.205 8.435 1.00 98.62 100 LYS A CA 1
ATOM 728 C C . LYS A 1 100 ? -14.109 -9.538 8.540 1.00 98.62 100 LYS A C 1
ATOM 730 O O . LYS A 1 100 ? -14.516 -10.581 8.039 1.00 98.62 100 LYS A O 1
ATOM 735 N N . GLU A 1 101 ? -14.906 -8.669 9.161 1.00 98.44 101 GLU A N 1
ATOM 736 C CA . GLU A 1 101 ? -16.371 -8.801 9.208 1.00 98.44 101 GLU A CA 1
ATOM 737 C C . GLU A 1 101 ? -16.985 -8.778 7.804 1.00 98.44 101 GLU A C 1
ATOM 739 O O . GLU A 1 101 ? -17.896 -9.551 7.521 1.00 98.44 101 GLU A O 1
ATOM 744 N N . ASP A 1 102 ? -16.430 -7.959 6.908 1.00 98.00 102 ASP A N 1
ATOM 745 C CA . ASP A 1 102 ? -16.842 -7.875 5.503 1.00 98.00 102 ASP A CA 1
ATOM 746 C C . ASP A 1 102 ? -16.322 -9.061 4.650 1.00 98.00 102 ASP A C 1
ATOM 748 O O . ASP A 1 102 ? -16.550 -9.112 3.442 1.00 98.00 102 ASP A O 1
ATOM 752 N N . GLY A 1 103 ? -15.645 -10.041 5.264 1.00 98.25 103 GLY A N 1
ATOM 753 C CA . GLY A 1 103 ? -15.218 -11.293 4.630 1.00 98.25 103 GLY A CA 1
ATOM 754 C C . GLY A 1 103 ? -13.822 -11.268 3.999 1.00 98.25 103 GLY A C 1
ATOM 755 O O . GLY A 1 103 ? -13.412 -12.249 3.373 1.00 98.25 103 GLY A O 1
ATOM 756 N N . TYR A 1 104 ? -13.058 -10.186 4.168 1.00 98.38 104 TYR A N 1
ATOM 757 C CA . TYR A 1 104 ? -11.700 -10.099 3.636 1.00 98.38 104 TYR A CA 1
ATOM 758 C C . TYR A 1 104 ? -10.700 -10.935 4.444 1.00 98.38 104 TYR A C 1
ATOM 760 O O . TYR A 1 104 ? -10.760 -11.043 5.672 1.00 98.38 104 TYR A O 1
ATOM 768 N N . ARG A 1 105 ? -9.702 -11.476 3.737 1.00 97.62 105 ARG A N 1
ATOM 769 C CA . ARG A 1 105 ? -8.515 -12.110 4.324 1.00 97.62 105 ARG A CA 1
ATOM 770 C C . ARG A 1 105 ? -7.289 -11.255 4.040 1.00 97.62 105 ARG A C 1
ATOM 772 O O . ARG A 1 105 ? -7.138 -10.739 2.938 1.00 97.62 105 ARG A O 1
ATOM 779 N N . PHE A 1 106 ? -6.409 -11.147 5.028 1.00 97.88 106 PHE A N 1
ATOM 780 C CA . PHE A 1 106 ? -5.124 -10.471 4.882 1.00 97.88 106 PHE A CA 1
ATOM 781 C C . PHE A 1 106 ? -4.055 -11.511 4.584 1.00 97.88 106 PHE A C 1
ATOM 783 O O . PHE A 1 106 ? -3.926 -12.488 5.320 1.00 97.88 106 PHE A O 1
ATOM 790 N N . VAL A 1 107 ? -3.319 -11.285 3.505 1.00 97.81 107 VAL A N 1
ATOM 791 C CA . VAL A 1 107 ? -2.256 -12.156 3.006 1.00 97.81 107 VAL A CA 1
ATOM 792 C C . VAL A 1 107 ? -1.029 -11.309 2.685 1.00 97.81 107 VAL A C 1
ATOM 794 O O . VAL A 1 107 ? -1.100 -10.079 2.618 1.00 97.81 107 VAL A O 1
ATOM 797 N N . THR A 1 108 ? 0.108 -11.959 2.490 1.00 97.06 108 THR A N 1
ATOM 798 C CA . THR A 1 108 ? 1.293 -11.323 1.916 1.00 97.06 108 THR A CA 1
ATOM 799 C C . THR A 1 108 ? 1.070 -10.988 0.438 1.00 97.06 108 THR A C 1
ATOM 801 O O . THR A 1 108 ? 0.203 -11.554 -0.227 1.00 97.06 108 THR A O 1
ATOM 804 N N . VAL A 1 109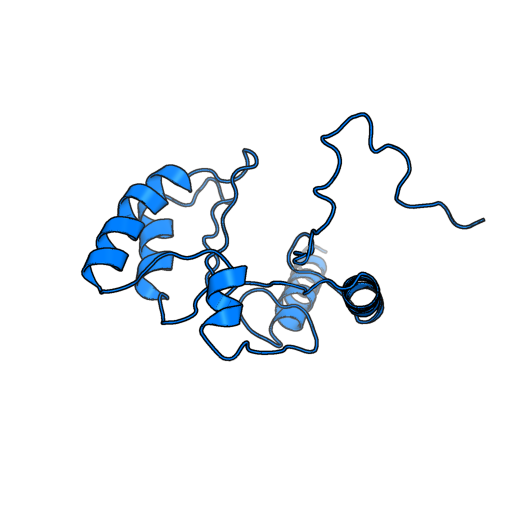 ? 1.886 -10.086 -0.116 1.00 96.94 109 VAL A N 1
ATOM 805 C CA . VAL A 1 109 ? 1.835 -9.773 -1.555 1.00 96.94 109 VAL A CA 1
ATOM 806 C C . VAL A 1 109 ? 2.156 -11.010 -2.402 1.00 96.94 109 VAL A C 1
ATOM 808 O O . VAL A 1 109 ? 1.501 -11.230 -3.413 1.00 96.94 109 VAL A O 1
ATOM 811 N N . SER A 1 110 ? 3.112 -11.845 -1.987 1.00 95.94 110 SER A N 1
ATOM 812 C CA . SER A 1 110 ? 3.461 -13.069 -2.719 1.00 95.94 110 SER A CA 1
ATOM 813 C C . SER A 1 110 ? 2.295 -14.058 -2.783 1.00 95.94 110 SER A C 1
ATOM 815 O O . SER A 1 110 ? 2.020 -14.613 -3.842 1.00 95.94 110 SER A O 1
ATOM 817 N N . GLU A 1 111 ? 1.569 -14.242 -1.677 1.00 96.94 111 GLU A N 1
ATOM 818 C CA . GLU A 1 111 ? 0.356 -15.069 -1.653 1.00 96.94 111 GLU A CA 1
ATOM 819 C C . GLU A 1 111 ? -0.758 -14.469 -2.513 1.00 96.94 111 GLU A C 1
ATOM 821 O O . GLU A 1 111 ? -1.458 -15.206 -3.202 1.00 96.94 111 GLU A O 1
ATOM 826 N N . LEU A 1 112 ? -0.909 -13.140 -2.508 1.00 96.94 112 LEU A N 1
ATOM 827 C CA . LEU A 1 112 ? -1.889 -12.458 -3.348 1.00 96.94 112 LEU A CA 1
ATOM 828 C C . LEU A 1 112 ? -1.613 -12.688 -4.842 1.00 96.94 112 LEU A C 1
ATOM 830 O O .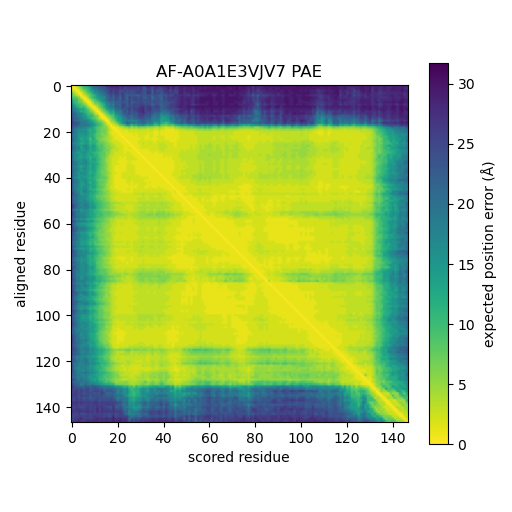 LEU A 1 112 ? -2.532 -13.038 -5.578 1.00 96.94 112 LEU A O 1
ATOM 834 N N . LEU A 1 113 ? -0.354 -12.541 -5.269 1.00 95.31 113 LEU A N 1
ATOM 835 C CA . LEU A 1 113 ? 0.074 -12.785 -6.651 1.00 95.31 113 LEU A CA 1
ATOM 836 C C . LEU A 1 113 ? -0.092 -14.251 -7.071 1.00 95.31 113 LEU A C 1
ATOM 838 O O . LEU A 1 113 ? -0.353 -14.521 -8.236 1.00 95.31 113 LEU A O 1
ATOM 842 N N . ALA A 1 114 ? 0.056 -15.198 -6.142 1.00 95.62 114 ALA A N 1
ATOM 843 C CA . ALA A 1 114 ? -0.155 -16.618 -6.417 1.00 95.62 114 ALA A CA 1
ATOM 844 C C . ALA A 1 114 ? -1.644 -17.007 -6.490 1.00 95.62 114 ALA A C 1
ATOM 846 O O . ALA A 1 114 ? -1.984 -18.031 -7.080 1.00 95.62 114 ALA A O 1
ATOM 847 N N . ALA A 1 115 ? -2.529 -16.224 -5.866 1.00 94.94 115 ALA A N 1
ATOM 848 C CA . ALA A 1 115 ? -3.950 -16.539 -5.730 1.00 94.94 115 ALA A CA 1
ATOM 849 C C . ALA A 1 115 ? -4.848 -15.917 -6.813 1.00 94.94 115 ALA A C 1
ATOM 851 O O . ALA A 1 115 ? -6.036 -16.242 -6.859 1.00 94.94 115 ALA A O 1
ATOM 852 N N . GLY A 1 116 ? -4.329 -15.020 -7.653 1.00 91.81 116 GLY A N 1
ATOM 853 C CA . GLY A 1 116 ? -5.124 -14.333 -8.669 1.00 91.81 116 GLY A CA 1
ATOM 854 C C . GLY A 1 116 ? -4.288 -13.741 -9.796 1.00 91.81 116 GLY A C 1
ATOM 855 O O . GLY A 1 116 ? -3.068 -13.868 -9.815 1.00 91.81 116 GLY A O 1
ATOM 856 N N . ASP A 1 117 ? -4.965 -13.076 -10.730 1.00 92.31 117 ASP A N 1
ATOM 857 C CA . ASP A 1 117 ? -4.333 -12.486 -11.908 1.00 92.31 117 ASP A CA 1
ATOM 858 C C . ASP A 1 117 ? -3.887 -11.041 -11.625 1.00 92.31 117 ASP A C 1
ATOM 860 O O . ASP A 1 117 ? -4.732 -10.163 -11.416 1.00 92.31 117 ASP A O 1
ATOM 864 N N . PRO A 1 118 ? -2.574 -10.746 -11.608 1.00 91.88 118 PRO A N 1
ATOM 865 C CA . PRO A 1 118 ? -2.092 -9.396 -11.359 1.00 91.88 118 PRO A CA 1
ATOM 866 C C . PRO A 1 118 ? -2.370 -8.465 -12.542 1.00 91.88 118 PRO A C 1
ATOM 868 O O . PRO A 1 118 ? -2.160 -8.808 -13.707 1.00 91.88 118 PRO A O 1
ATOM 871 N N . VAL A 1 119 ? -2.744 -7.221 -12.238 1.00 90.44 119 VAL A N 1
ATOM 872 C CA . VAL A 1 119 ? -2.791 -6.150 -13.239 1.00 90.44 119 VAL A CA 1
ATOM 873 C C . VAL A 1 119 ? -1.366 -5.690 -13.542 1.00 90.44 119 VAL A C 1
ATOM 875 O O . VAL A 1 119 ? -0.695 -5.093 -12.701 1.00 90.44 119 VAL A O 1
ATOM 878 N N . ILE A 1 120 ? -0.903 -5.944 -14.767 1.00 90.56 120 ILE A N 1
ATOM 879 C CA . ILE A 1 120 ? 0.435 -5.547 -15.217 1.00 90.56 120 ILE A CA 1
ATOM 880 C C . ILE A 1 120 ? 0.383 -4.170 -15.886 1.00 90.56 120 ILE A C 1
ATOM 882 O O . ILE A 1 120 ? -0.225 -3.994 -16.942 1.00 90.56 120 ILE A O 1
ATOM 886 N N . ALA A 1 121 ? 1.064 -3.189 -15.289 1.00 88.38 121 ALA A N 1
ATOM 887 C CA . ALA A 1 121 ? 1.189 -1.835 -15.823 1.00 88.38 121 ALA A CA 1
ATOM 888 C C . ALA A 1 121 ? 2.574 -1.594 -16.447 1.00 88.38 121 ALA A C 1
ATOM 890 O O . ALA A 1 121 ? 3.597 -2.003 -15.907 1.00 88.38 121 ALA A O 1
ATOM 891 N N . GLN A 1 122 ? 2.612 -0.858 -17.561 1.00 86.81 122 GLN A N 1
ATOM 892 C CA . GLN A 1 122 ? 3.858 -0.480 -18.256 1.00 86.81 122 GLN A CA 1
ATOM 893 C C . GLN A 1 122 ? 4.549 0.755 -17.640 1.00 86.81 122 GLN A C 1
ATOM 895 O O . GLN A 1 122 ? 5.616 1.179 -18.082 1.00 86.81 122 GLN A O 1
ATOM 900 N N . SER A 1 123 ? 3.931 1.364 -16.628 1.00 89.44 123 SER A N 1
ATOM 901 C CA . SER A 1 123 ? 4.425 2.547 -15.925 1.00 89.44 123 SER A CA 1
ATOM 902 C C . SER A 1 123 ? 3.947 2.532 -14.479 1.00 89.44 123 SER A C 1
ATOM 904 O O . SER A 1 123 ? 2.827 2.095 -14.212 1.00 89.44 123 SER A O 1
ATOM 906 N N . CYS A 1 124 ? 4.740 3.082 -13.561 1.00 90.56 124 CYS A N 1
ATOM 907 C CA . CYS A 1 124 ? 4.271 3.295 -12.195 1.00 90.56 124 CYS A CA 1
ATOM 908 C C . CYS A 1 124 ? 3.209 4.404 -12.131 1.00 90.56 124 CYS A C 1
ATOM 910 O O . CYS A 1 124 ? 3.046 5.197 -13.060 1.00 90.56 124 CYS A O 1
ATOM 912 N N . TYR A 1 125 ? 2.488 4.447 -11.019 1.00 89.75 125 TYR A N 1
ATOM 913 C CA . TYR A 1 125 ? 1.327 5.305 -10.798 1.00 89.75 125 TYR A CA 1
ATOM 914 C C . TYR A 1 125 ? 1.211 5.689 -9.314 1.00 89.75 125 TYR A C 1
ATOM 916 O O . TYR A 1 125 ? 2.076 5.333 -8.515 1.00 89.75 125 TYR A O 1
ATOM 924 N N . THR A 1 126 ? 0.193 6.447 -8.928 1.00 83.75 126 THR A N 1
ATOM 925 C CA . THR A 1 126 ? -0.064 6.766 -7.516 1.00 83.75 126 THR A CA 1
ATOM 926 C C . THR A 1 126 ? -1.267 6.005 -6.975 1.00 83.75 126 THR A C 1
ATOM 928 O O . THR A 1 126 ? -1.191 5.472 -5.882 1.00 83.75 126 THR A O 1
ATOM 931 N N . GLU A 1 127 ? -2.362 5.942 -7.713 1.00 84.31 127 GLU A N 1
ATOM 932 C CA . GLU A 1 127 ? -3.631 5.321 -7.324 1.00 84.31 127 GLU A CA 1
ATOM 933 C C . GLU A 1 127 ? -4.061 4.305 -8.384 1.00 84.31 127 GLU A C 1
ATOM 935 O O . GLU A 1 127 ? -4.480 3.204 -8.048 1.00 84.31 127 GLU A O 1
ATOM 940 N N . HIS A 1 128 ? -3.897 4.631 -9.671 1.00 86.12 128 HIS A N 1
ATOM 941 C CA . HIS A 1 128 ? -4.225 3.715 -10.764 1.00 86.12 128 HIS A CA 1
ATOM 942 C C . HIS A 1 128 ? -3.364 3.956 -12.016 1.00 86.12 128 HIS A C 1
ATOM 944 O O . HIS A 1 128 ? -2.913 5.085 -12.248 1.00 86.12 128 HIS A O 1
ATOM 950 N N . PRO A 1 129 ? -3.164 2.940 -12.882 1.00 87.31 129 PRO A N 1
ATOM 951 C CA . PRO A 1 129 ? -2.388 3.091 -14.111 1.00 87.31 129 PRO A CA 1
ATOM 952 C C . PRO A 1 129 ? -2.769 4.349 -14.913 1.00 87.31 129 PRO A C 1
ATOM 954 O O . PRO A 1 129 ? -3.945 4.622 -15.163 1.00 87.31 129 PRO A O 1
ATOM 957 N N . GLY A 1 130 ? -1.757 5.137 -15.294 1.00 83.69 130 GLY A N 1
ATOM 958 C CA . GLY A 1 130 ? -1.902 6.359 -16.098 1.00 83.69 130 GLY A CA 1
ATOM 959 C C . GLY A 1 130 ? -2.043 7.681 -15.324 1.00 83.69 130 GLY A C 1
ATOM 960 O O . GLY A 1 130 ? -1.953 8.750 -15.934 1.00 83.69 130 GLY A O 1
ATOM 961 N N . ASP A 1 131 ? -2.204 7.669 -13.999 1.00 82.81 131 ASP A N 1
ATOM 962 C CA . ASP A 1 131 ? -2.408 8.896 -13.207 1.00 82.81 131 ASP A CA 1
ATOM 963 C C . ASP A 1 131 ? -1.133 9.728 -12.944 1.00 82.81 131 ASP A C 1
ATOM 965 O O . ASP A 1 131 ? -1.198 10.901 -12.556 1.00 82.81 131 ASP A O 1
ATOM 969 N N . GLN A 1 132 ? 0.043 9.163 -13.213 1.00 68.06 132 GLN A N 1
ATOM 970 C CA . GLN A 1 132 ? 1.330 9.755 -12.855 1.00 68.06 132 GLN A CA 1
ATOM 971 C C . GLN A 1 132 ? 1.586 11.094 -13.572 1.00 68.06 132 GLN A C 1
ATOM 973 O O . GLN A 1 132 ? 2.225 12.007 -13.035 1.00 68.06 132 GLN A O 1
ATOM 978 N N . HIS A 1 133 ? 1.015 11.269 -14.771 1.00 57.12 133 HIS A N 1
ATOM 979 C CA . HIS A 1 133 ? 1.078 12.523 -15.526 1.00 57.12 133 HIS A CA 1
ATOM 980 C C . HIS A 1 133 ? 0.369 13.683 -14.817 1.00 57.12 133 HIS A C 1
ATOM 982 O O . HIS A 1 133 ? 0.771 14.843 -14.965 1.00 57.12 133 HIS A O 1
ATOM 988 N N . ARG A 1 134 ? -0.659 13.391 -14.014 1.00 53.94 134 ARG A N 1
ATOM 989 C CA . ARG A 1 134 ? -1.475 14.405 -13.343 1.00 53.94 134 ARG A CA 1
ATOM 990 C C . ARG A 1 134 ? -0.668 15.135 -12.271 1.00 53.94 134 ARG A C 1
ATOM 992 O O . ARG A 1 134 ? -0.700 16.364 -12.207 1.00 53.94 134 ARG A O 1
ATOM 999 N N . TYR A 1 135 ? 0.141 14.411 -11.498 1.00 52.66 135 TYR A N 1
ATOM 1000 C CA . TYR A 1 135 ? 0.955 15.004 -10.432 1.00 52.66 135 TYR A CA 1
ATOM 1001 C C . TYR A 1 135 ? 2.075 15.899 -10.982 1.00 52.66 135 TYR A C 1
ATOM 1003 O O . TYR A 1 135 ? 2.294 17.007 -10.482 1.00 52.66 135 TYR A O 1
ATOM 1011 N N . ALA A 1 136 ? 2.741 15.469 -12.062 1.00 55.38 136 ALA A N 1
ATOM 1012 C CA . ALA A 1 136 ? 3.754 16.273 -12.749 1.00 55.38 136 ALA A CA 1
ATOM 1013 C C . ALA A 1 136 ? 3.171 17.600 -13.275 1.00 55.38 136 ALA A C 1
ATOM 1015 O O . ALA A 1 136 ? 3.781 18.664 -13.120 1.00 55.38 136 ALA A O 1
ATOM 1016 N N . GLN A 1 137 ? 1.956 17.561 -13.830 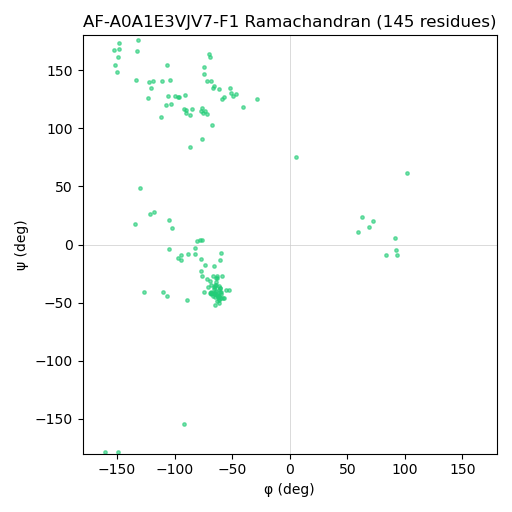1.00 49.25 137 GLN A N 1
ATOM 1017 C CA . GLN A 1 137 ? 1.251 18.750 -14.312 1.00 49.25 137 GLN A CA 1
ATOM 1018 C C . GLN A 1 137 ? 0.795 19.674 -13.171 1.00 49.25 137 GLN A C 1
ATOM 1020 O O . GLN A 1 137 ? 0.974 20.891 -13.270 1.00 49.25 137 GLN A O 1
ATOM 1025 N N . VAL A 1 138 ? 0.273 19.131 -12.065 1.00 57.12 138 VAL A N 1
ATOM 1026 C CA . VAL A 1 138 ? -0.121 19.919 -10.880 1.00 57.12 138 VAL A CA 1
ATOM 1027 C C . VAL A 1 138 ? 1.089 20.631 -10.269 1.00 57.12 138 VAL A C 1
ATOM 1029 O O . VAL A 1 138 ? 1.022 21.830 -9.992 1.00 57.12 138 VAL A O 1
ATOM 1032 N N . LYS A 1 139 ? 2.234 19.949 -10.133 1.00 50.88 139 LYS A N 1
ATOM 1033 C CA . LYS A 1 139 ? 3.484 20.564 -9.645 1.00 50.88 139 LYS A CA 1
ATOM 1034 C C . LYS A 1 139 ? 3.956 21.700 -10.558 1.00 50.88 139 LYS A C 1
ATOM 1036 O O . LYS A 1 139 ? 4.379 22.746 -10.063 1.00 50.88 139 LYS A O 1
ATOM 1041 N N . LYS A 1 140 ? 3.850 21.520 -11.881 1.00 48.50 140 LYS A N 1
ATOM 1042 C CA . LYS A 1 140 ? 4.195 22.546 -12.879 1.00 48.50 140 LYS A CA 1
ATOM 1043 C C . LYS A 1 140 ? 3.289 23.777 -12.758 1.00 48.50 140 LYS A C 1
ATOM 1045 O O . LYS A 1 140 ? 3.797 24.894 -12.754 1.00 48.50 140 LYS A O 1
ATOM 1050 N N . ARG A 1 141 ? 1.978 23.581 -12.580 1.00 52.38 141 ARG A N 1
ATOM 1051 C CA . ARG A 1 141 ? 1.000 24.667 -12.379 1.00 52.38 141 ARG A CA 1
ATOM 1052 C C . ARG A 1 141 ? 1.232 25.441 -11.079 1.00 52.38 141 ARG A C 1
ATOM 1054 O O . ARG A 1 141 ? 1.282 26.664 -11.119 1.00 52.38 141 ARG A O 1
ATOM 1061 N N . ARG A 1 142 ? 1.467 24.757 -9.953 1.00 56.59 142 ARG A N 1
ATOM 1062 C CA . ARG A 1 142 ? 1.738 25.423 -8.660 1.00 56.59 142 ARG A CA 1
ATOM 1063 C C . ARG A 1 142 ? 3.038 26.233 -8.678 1.00 56.59 142 ARG A C 1
ATOM 1065 O O . ARG A 1 142 ? 3.090 27.305 -8.094 1.00 56.59 142 ARG A O 1
ATOM 1072 N N . ARG A 1 143 ? 4.071 25.769 -9.394 1.00 55.59 143 ARG A N 1
ATOM 1073 C CA . ARG A 1 143 ? 5.306 26.547 -9.614 1.00 55.59 143 ARG A CA 1
ATOM 1074 C C . ARG A 1 143 ? 5.108 27.762 -10.521 1.00 55.59 143 ARG A C 1
ATOM 1076 O O . ARG A 1 143 ? 5.812 28.747 -10.342 1.00 55.59 143 ARG A O 1
ATOM 1083 N N . ALA A 1 144 ? 4.189 27.690 -11.482 1.00 53.84 144 ALA A N 1
ATOM 1084 C CA . ALA A 1 144 ? 3.871 28.807 -12.370 1.00 53.84 144 ALA A CA 1
ATOM 1085 C C . ALA A 1 144 ? 3.013 29.889 -11.692 1.00 53.84 144 ALA A C 1
ATOM 1087 O O . ALA A 1 144 ? 3.102 31.040 -12.083 1.00 53.84 144 ALA A O 1
ATOM 1088 N N . GLN A 1 145 ? 2.214 29.528 -10.682 1.00 53.84 145 GLN A N 1
ATOM 1089 C CA . GLN A 1 145 ? 1.361 30.452 -9.915 1.00 53.84 145 GLN A CA 1
ATOM 1090 C C . GLN A 1 145 ? 2.057 31.096 -8.707 1.00 53.84 145 GLN A C 1
ATOM 1092 O O . GLN A 1 145 ? 1.483 31.960 -8.058 1.00 53.84 145 GLN A O 1
ATOM 1097 N N . SER A 1 146 ? 3.266 30.643 -8.373 1.00 54.25 146 SER A N 1
ATOM 1098 C CA . SER A 1 146 ? 4.067 31.166 -7.260 1.00 54.25 146 SER A CA 1
ATOM 1099 C C . SER A 1 146 ? 5.191 32.101 -7.737 1.00 54.25 146 SER A C 1
ATOM 1101 O O . SER A 1 146 ? 6.130 32.355 -6.984 1.00 54.25 146 SER A O 1
ATOM 1103 N N . LYS A 1 147 ? 5.112 32.546 -8.996 1.00 45.38 147 LYS A N 1
ATOM 1104 C CA . LYS A 1 147 ? 5.912 33.602 -9.620 1.00 45.38 147 LYS A CA 1
ATOM 1105 C C . LYS A 1 147 ? 4.980 34.741 -9.993 1.00 45.38 147 LYS A C 1
ATOM 1107 O O . LYS A 1 147 ? 5.448 35.891 -9.910 1.00 45.38 147 LYS A O 1
#

Solvent-accessible surface area (backbone atoms only — not comparable to full-atom values): 9212 Å² total; per-residue (Å²): 135,85,82,72,91,75,82,80,82,70,96,61,79,78,72,66,96,75,70,46,70,42,63,54,73,92,40,56,67,51,71,69,58,50,47,54,39,49,77,66,67,25,45,82,53,84,49,50,44,76,43,61,30,70,41,82,87,52,49,30,67,58,32,18,46,54,52,60,76,67,64,54,94,87,65,38,75,47,80,49,90,80,83,51,26,67,29,42,73,64,10,48,70,57,28,50,59,55,41,43,74,74,68,54,80,91,74,54,70,70,56,49,56,74,73,50,86,77,88,86,67,97,54,54,30,74,56,47,83,76,46,47,63,54,58,59,50,51,55,52,50,56,60,63,73,74,109

Sequence (147 aa):
MAKSCAANLAEHATPQEDLTLMRFPYGWCNAKSLSAVADAGQLAIQWDIVTGDPDPGLSAKRIAKAIVDQAHSGAIVIGHANGHGRNTAEALKIAIPKLKEDGYRFVTVSELLAAGDPVIAQSCYTEHPGDQHRYAQVKKRRRAQSK